Protein AF-A0A961UQS3-F1 (afdb_monomer_lite)

Radius of gyration: 24.55 Å; chains: 1; bounding box: 54×48×76 Å

Secondary structure (DSSP, 8-state):
-HHHHHHHHHHHHHHHHHHTT------PPEE-SEEEEEEEETTT--EEEEEEETT--EEETTEEEEEEEEEE--TTS----EEEEEEEEE-TTS-EEEEEEEEEETT-GGGS-EE-SSEEEEEEEEES-TTTTSSS--

pLDDT: mean 85.27, std 16.79, range [40.0, 98.62]

Foldseek 3Di:
DVVVVVVVVVVVVVVVVVVVPDDDDDQDKDWFQKWKKWKAFPVVRDIDIDIDGAQGWDDDPQKTKHWPTWIFGPPVDDTWIKTFIWIWGQDPVRDTHTPDTGMFTQVCRPVGWDDDVGMTMGTNHGHNDPVVPPPPPD

Structure (mmCIF, N/CA/C/O backbone):
data_AF-A0A961UQS3-F1
#
_entry.id   AF-A0A961UQS3-F1
#
loop_
_atom_site.group_PDB
_atom_site.id
_atom_site.type_symbol
_atom_site.label_atom_id
_atom_site.label_alt_id
_atom_site.label_comp_id
_atom_site.label_asym_id
_atom_site.label_entity_id
_atom_site.label_seq_id
_atom_site.pdbx_PDB_ins_code
_atom_site.Cartn_x
_atom_site.Cartn_y
_atom_site.Cartn_z
_atom_site.occupancy
_atom_site.B_iso_or_equiv
_atom_site.auth_seq_id
_atom_site.auth_comp_id
_atom_site.auth_asym_id
_atom_site.auth_atom_id
_atom_site.pdbx_PDB_model_num
ATOM 1 N N . MET A 1 1 ? 34.939 28.416 -55.929 1.00 53.53 1 MET A N 1
ATOM 2 C CA . MET A 1 1 ? 33.526 27.969 -56.055 1.00 53.53 1 MET A CA 1
ATOM 3 C C . MET A 1 1 ? 33.287 26.467 -55.831 1.00 53.53 1 MET A C 1
ATOM 5 O O . MET A 1 1 ? 32.233 26.137 -55.306 1.00 53.53 1 MET A O 1
ATOM 9 N N . SER A 1 2 ? 34.214 25.552 -56.166 1.00 58.03 2 SER A N 1
ATOM 10 C CA . SER A 1 2 ? 34.005 24.089 -56.019 1.00 58.03 2 SER A CA 1
ATOM 11 C C . SER A 1 2 ? 34.037 23.574 -54.562 1.00 58.03 2 SER A C 1
ATOM 13 O O . SER A 1 2 ? 33.204 22.757 -54.177 1.00 58.03 2 SER A O 1
ATOM 15 N N . ALA A 1 3 ? 34.934 24.104 -53.719 1.00 59.56 3 ALA A N 1
ATOM 16 C CA . ALA A 1 3 ? 35.089 23.666 -52.323 1.00 59.56 3 ALA A CA 1
ATOM 17 C C . ALA A 1 3 ? 33.887 24.025 -51.426 1.00 59.56 3 ALA A C 1
ATOM 19 O O . ALA A 1 3 ? 33.450 23.207 -50.623 1.00 59.56 3 ALA A O 1
ATOM 20 N N . VAL A 1 4 ? 33.295 25.209 -51.623 1.00 61.22 4 VAL A N 1
ATOM 21 C CA . VAL A 1 4 ? 32.133 25.687 -50.850 1.00 61.22 4 VAL A CA 1
ATOM 22 C C . VAL A 1 4 ? 30.883 24.849 -51.144 1.00 61.22 4 VAL A C 1
ATOM 24 O O . VAL A 1 4 ? 30.170 24.470 -50.224 1.00 61.22 4 VAL A O 1
ATOM 27 N N . LYS A 1 5 ? 30.651 24.466 -52.409 1.00 55.78 5 LYS A N 1
ATOM 28 C CA . LYS A 1 5 ? 29.533 23.582 -52.790 1.00 55.78 5 LYS A CA 1
ATOM 29 C C . LYS A 1 5 ? 29.659 22.184 -52.177 1.00 55.78 5 LYS A C 1
ATOM 31 O O . LYS A 1 5 ? 28.661 21.640 -51.717 1.00 55.78 5 LYS A O 1
ATOM 36 N N . ARG A 1 6 ? 30.875 21.621 -52.144 1.00 56.47 6 ARG A N 1
ATOM 37 C CA . ARG A 1 6 ? 31.151 20.311 -51.524 1.00 56.47 6 ARG A CA 1
ATOM 38 C C . ARG A 1 6 ? 30.947 20.342 -50.008 1.00 56.47 6 ARG A C 1
ATOM 40 O O . ARG A 1 6 ? 30.363 19.408 -49.478 1.00 56.47 6 ARG A O 1
ATOM 47 N N . LEU A 1 7 ? 31.351 21.430 -49.350 1.00 56.75 7 LEU A N 1
ATOM 48 C CA . LEU A 1 7 ? 31.158 21.629 -47.911 1.00 56.75 7 LEU A CA 1
ATOM 49 C C . LEU A 1 7 ? 29.673 21.795 -47.536 1.00 56.75 7 LEU A C 1
ATOM 51 O O . LEU A 1 7 ? 29.227 21.267 -46.526 1.00 56.75 7 LEU A O 1
ATOM 55 N N . ILE A 1 8 ? 28.881 22.482 -48.367 1.00 60.94 8 ILE A N 1
ATOM 56 C CA . ILE A 1 8 ? 27.432 22.639 -48.145 1.00 60.94 8 ILE A CA 1
ATOM 57 C C . ILE A 1 8 ? 26.698 21.297 -48.308 1.00 60.94 8 ILE A C 1
ATOM 59 O O . ILE A 1 8 ? 25.818 20.973 -47.511 1.00 60.94 8 ILE A O 1
ATOM 63 N N . LEU A 1 9 ? 27.081 20.492 -49.306 1.00 58.84 9 LEU A N 1
ATOM 64 C CA . LEU A 1 9 ? 26.487 19.174 -49.558 1.00 58.84 9 LEU A CA 1
ATOM 65 C C . LEU A 1 9 ? 26.749 18.173 -48.420 1.00 58.84 9 LEU A C 1
ATOM 67 O O . LEU A 1 9 ? 25.853 17.407 -48.073 1.00 58.84 9 LEU A O 1
ATOM 71 N N . THR A 1 10 ? 27.936 18.190 -47.808 1.00 59.66 10 THR A N 1
ATOM 72 C CA . THR A 1 10 ? 28.257 17.286 -46.690 1.00 59.66 10 THR A CA 1
ATOM 73 C C . THR A 1 10 ? 27.559 17.687 -45.392 1.00 59.66 10 THR A C 1
ATOM 75 O O . THR A 1 10 ? 27.074 16.817 -44.673 1.00 59.66 10 THR A O 1
ATOM 78 N N . VAL A 1 11 ? 27.438 18.987 -45.104 1.00 62.41 11 VAL A N 1
ATOM 79 C CA . VAL A 1 11 ? 26.726 19.475 -43.908 1.00 62.41 11 VAL A CA 1
ATOM 80 C C . VAL A 1 11 ? 25.230 19.151 -43.982 1.00 62.41 11 VAL A C 1
ATOM 82 O O . VAL A 1 11 ? 24.653 18.705 -42.990 1.00 62.41 11 VAL A O 1
ATOM 85 N N . ALA A 1 12 ? 24.612 19.289 -45.159 1.00 61.25 12 ALA A N 1
ATOM 86 C CA . ALA A 1 12 ? 23.204 18.942 -45.359 1.00 61.25 12 ALA A CA 1
ATOM 87 C C . ALA A 1 12 ? 22.927 17.439 -45.156 1.00 61.25 12 ALA A C 1
ATOM 89 O O . ALA A 1 12 ? 21.903 17.082 -44.572 1.00 61.25 12 ALA A O 1
ATOM 90 N N . ALA A 1 13 ? 23.848 16.567 -45.584 1.00 60.09 13 ALA A N 1
ATOM 91 C CA . ALA A 1 13 ? 23.736 15.117 -45.409 1.00 60.09 13 ALA A CA 1
ATOM 92 C C . ALA A 1 13 ? 23.888 14.682 -43.938 1.00 60.09 13 ALA A C 1
ATOM 94 O O . ALA A 1 13 ? 23.175 13.798 -43.472 1.00 60.09 13 ALA A O 1
ATOM 95 N N . ILE A 1 14 ? 24.775 15.327 -43.174 1.00 60.22 14 ILE A N 1
ATOM 96 C CA . ILE A 1 14 ? 24.960 15.020 -41.745 1.00 60.22 14 ILE A CA 1
ATOM 97 C C . ILE A 1 14 ? 23.749 15.494 -40.926 1.00 60.22 14 ILE A C 1
ATOM 99 O O . ILE A 1 14 ? 23.283 14.772 -40.046 1.00 60.22 14 ILE A O 1
ATOM 103 N N . ALA A 1 15 ? 23.196 16.667 -41.250 1.00 59.22 15 ALA A N 1
ATOM 104 C CA . ALA A 1 15 ? 22.017 17.213 -40.573 1.00 59.22 15 ALA A CA 1
ATOM 105 C C . ALA A 1 15 ? 20.730 16.405 -40.831 1.00 59.22 15 ALA A C 1
ATOM 107 O O . ALA A 1 15 ? 19.828 16.399 -39.997 1.00 59.22 15 ALA A O 1
ATOM 108 N N . THR A 1 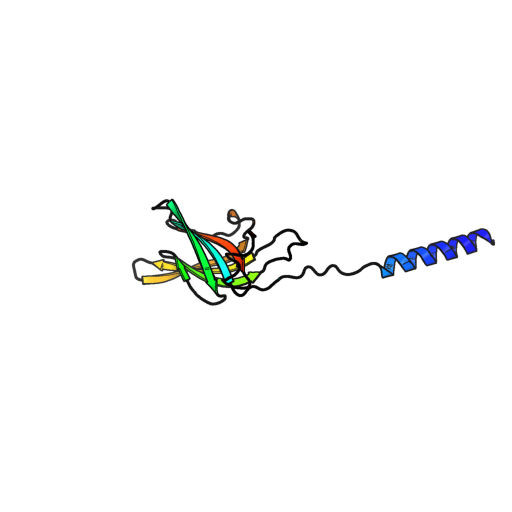16 ? 20.633 15.708 -41.968 1.00 59.16 16 THR A N 1
ATOM 109 C CA . THR A 1 16 ? 19.488 14.828 -42.258 1.00 59.16 16 THR A CA 1
ATOM 110 C C . THR A 1 16 ? 19.584 13.490 -41.525 1.00 59.16 16 THR A C 1
ATOM 112 O O . THR A 1 16 ? 18.561 12.978 -41.081 1.00 59.16 16 THR A O 1
ATOM 115 N N . VAL A 1 17 ? 20.787 12.944 -41.320 1.00 59.66 17 VAL A N 1
ATOM 116 C CA . VAL A 1 17 ? 20.978 11.666 -40.605 1.00 59.66 17 VAL A CA 1
ATOM 117 C C . VAL A 1 17 ? 20.676 11.784 -39.106 1.00 59.66 17 VAL A C 1
ATOM 119 O O . VAL A 1 17 ? 20.089 10.870 -38.531 1.00 59.66 17 VAL A O 1
ATOM 122 N N . THR A 1 18 ? 21.007 12.906 -38.464 1.00 61.12 18 THR A N 1
ATOM 123 C CA . THR A 1 18 ? 20.720 13.108 -37.032 1.00 61.12 18 THR A CA 1
ATOM 124 C C . THR A 1 18 ? 19.228 13.244 -36.727 1.00 61.12 18 THR A C 1
ATOM 126 O O . THR A 1 18 ? 18.797 12.858 -35.642 1.00 61.12 18 THR A O 1
ATOM 129 N N . LEU A 1 19 ? 18.418 13.722 -37.678 1.00 60.69 19 LEU A N 1
ATOM 130 C CA . LEU A 1 19 ? 16.976 13.888 -37.483 1.00 60.69 19 LEU A CA 1
ATOM 131 C C . LEU A 1 19 ? 16.204 12.554 -37.519 1.00 60.69 19 LEU A C 1
ATOM 133 O O . LEU A 1 19 ? 15.157 12.441 -36.889 1.00 60.69 19 LEU A O 1
ATOM 137 N N . LEU A 1 20 ? 16.726 11.527 -38.204 1.00 61.31 20 LEU A N 1
ATOM 138 C CA . LEU A 1 20 ? 16.091 10.201 -38.284 1.00 61.31 20 LEU A CA 1
ATOM 139 C C . LEU A 1 20 ? 16.372 9.295 -37.070 1.00 61.31 20 LEU A C 1
ATOM 141 O O . LEU A 1 20 ? 15.726 8.259 -36.927 1.00 61.31 20 LEU A O 1
ATOM 145 N N . ALA A 1 21 ? 17.312 9.659 -36.193 1.00 65.69 21 ALA A N 1
ATOM 146 C CA . ALA A 1 21 ? 17.709 8.835 -35.045 1.00 65.69 21 ALA A CA 1
ATOM 147 C C . ALA A 1 21 ? 16.939 9.146 -33.744 1.00 65.69 21 ALA A C 1
ATOM 149 O O . ALA A 1 21 ? 17.156 8.486 -32.728 1.00 65.69 21 ALA A O 1
ATOM 150 N N . ALA A 1 22 ? 16.041 10.134 -33.746 1.00 64.69 22 ALA A N 1
ATOM 151 C CA . ALA A 1 22 ? 15.241 10.478 -32.575 1.00 64.69 22 ALA A CA 1
ATOM 152 C C . ALA A 1 22 ? 14.080 9.481 -32.394 1.00 64.69 22 ALA A C 1
ATOM 154 O O . ALA A 1 22 ? 12.954 9.740 -32.814 1.00 64.69 22 ALA A O 1
ATOM 155 N N . GLN A 1 23 ? 14.344 8.324 -31.778 1.00 74.00 23 GLN A N 1
ATOM 156 C CA . GLN A 1 23 ? 13.267 7.434 -31.341 1.00 74.00 23 GLN A CA 1
ATOM 157 C C . GLN A 1 23 ? 12.642 7.946 -30.034 1.00 74.00 23 GLN A C 1
ATOM 159 O O . GLN A 1 23 ? 13.375 8.288 -29.101 1.00 74.00 23 GLN A O 1
ATOM 164 N N . PRO A 1 24 ? 11.301 7.995 -29.925 1.00 67.75 24 PRO A N 1
ATOM 165 C CA . PRO A 1 24 ? 10.645 8.302 -28.663 1.00 67.75 24 PRO A CA 1
ATOM 166 C C . PRO A 1 24 ? 10.905 7.165 -27.666 1.00 67.75 24 PRO A C 1
ATOM 168 O O . PRO A 1 24 ? 10.565 6.010 -27.918 1.00 67.75 24 PRO A O 1
ATOM 171 N N . ALA A 1 25 ? 11.496 7.485 -26.515 1.00 69.81 25 ALA A N 1
ATOM 172 C CA . ALA A 1 25 ? 11.609 6.544 -25.409 1.00 69.81 25 ALA A CA 1
ATOM 173 C C . ALA A 1 25 ? 10.224 6.348 -24.771 1.00 69.81 25 ALA A C 1
ATOM 175 O O . ALA A 1 25 ? 9.667 7.273 -24.178 1.00 69.81 25 ALA A O 1
ATOM 176 N N . SER A 1 26 ? 9.651 5.150 -24.903 1.00 64.31 26 SER A N 1
ATOM 177 C CA . SER A 1 26 ? 8.389 4.807 -24.246 1.00 64.31 26 SER A CA 1
ATOM 178 C C . SER A 1 26 ? 8.657 4.361 -22.810 1.00 64.31 26 SER A C 1
ATOM 180 O O . SER A 1 26 ? 9.219 3.293 -22.575 1.00 64.31 26 SER A O 1
ATOM 182 N N . ALA A 1 27 ? 8.256 5.178 -21.835 1.00 67.88 27 ALA A N 1
ATOM 183 C CA . ALA A 1 27 ? 8.294 4.819 -20.421 1.00 67.88 27 ALA A CA 1
ATOM 184 C C . ALA A 1 27 ? 7.110 3.893 -20.097 1.00 67.88 27 ALA A C 1
ATOM 186 O O . ALA A 1 27 ? 6.105 4.327 -19.520 1.00 67.88 27 ALA A O 1
ATOM 187 N N . GLN A 1 28 ? 7.215 2.621 -20.482 1.00 73.88 28 GLN A N 1
ATOM 188 C CA . GLN A 1 28 ? 6.155 1.632 -20.294 1.00 73.88 28 GLN A CA 1
ATOM 189 C C . GLN A 1 28 ? 5.904 1.385 -18.798 1.00 73.88 28 GLN A C 1
ATOM 191 O O . GLN A 1 28 ? 6.825 1.096 -18.032 1.00 73.88 28 GLN A O 1
ATOM 196 N N . ARG A 1 29 ? 4.646 1.522 -18.365 1.00 85.75 29 ARG A N 1
ATOM 197 C CA . ARG A 1 29 ? 4.193 1.086 -17.034 1.00 85.75 29 ARG A CA 1
ATOM 198 C C . ARG A 1 29 ? 3.604 -0.312 -17.148 1.00 85.75 29 ARG A C 1
ATOM 200 O O . ARG A 1 29 ? 2.885 -0.589 -18.104 1.00 85.75 29 ARG A O 1
ATOM 207 N N . ILE A 1 30 ? 3.900 -1.162 -16.173 1.00 92.44 30 IL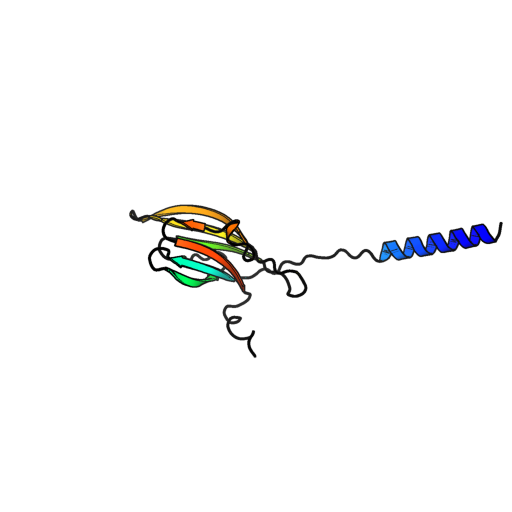E A N 1
ATOM 208 C CA . ILE A 1 30 ? 3.336 -2.507 -16.075 1.00 92.44 30 ILE A CA 1
ATOM 209 C C . ILE A 1 30 ? 2.175 -2.450 -15.087 1.00 92.44 30 ILE A C 1
ATOM 211 O O . ILE A 1 30 ? 2.351 -2.001 -13.953 1.00 92.44 30 ILE A O 1
ATOM 215 N N . ASN A 1 31 ? 0.994 -2.883 -15.525 1.00 94.69 31 ASN A N 1
ATOM 216 C CA . ASN A 1 31 ? -0.185 -3.001 -14.671 1.00 94.69 31 ASN A CA 1
ATOM 217 C C . ASN A 1 31 ? -0.135 -4.340 -13.940 1.00 94.69 31 ASN A C 1
ATOM 219 O O . ASN A 1 31 ? 0.094 -5.374 -14.568 1.00 94.69 31 ASN A O 1
ATOM 223 N N . ASN A 1 32 ? -0.363 -4.312 -12.632 1.00 95.56 32 ASN A N 1
ATOM 224 C CA . ASN A 1 32 ? -0.295 -5.490 -11.781 1.00 95.56 32 ASN A CA 1
ATOM 225 C C . ASN A 1 32 ? -1.652 -5.725 -11.103 1.00 95.56 32 ASN A C 1
ATOM 227 O O . ASN A 1 32 ? -2.227 -4.764 -10.586 1.00 95.56 32 ASN A O 1
ATOM 231 N N . PRO A 1 33 ? -2.152 -6.972 -11.077 1.00 96.69 33 PRO A N 1
ATOM 232 C CA . PRO A 1 33 ? -3.399 -7.334 -10.411 1.00 96.69 33 PRO A CA 1
ATOM 233 C C . PRO A 1 33 ? -3.286 -7.388 -8.882 1.00 96.69 33 PRO A C 1
ATOM 235 O O . PRO A 1 33 ? -4.315 -7.447 -8.216 1.00 96.69 33 PRO A O 1
ATOM 238 N N . ILE A 1 34 ? -2.073 -7.381 -8.319 1.00 97.25 34 ILE A N 1
ATOM 239 C CA . ILE A 1 34 ? -1.845 -7.488 -6.874 1.00 97.25 34 ILE A CA 1
ATOM 240 C C . ILE A 1 34 ? -0.957 -6.336 -6.400 1.00 97.25 34 ILE A C 1
ATOM 242 O O . ILE A 1 34 ? 0.088 -6.051 -6.996 1.00 97.25 34 ILE A O 1
ATOM 246 N N . ALA A 1 35 ? -1.357 -5.707 -5.298 1.00 97.62 35 ALA A N 1
ATOM 247 C CA . ALA A 1 35 ? -0.568 -4.752 -4.535 1.00 97.62 35 ALA A CA 1
ATOM 248 C C . ALA A 1 35 ? -0.140 -5.383 -3.201 1.00 97.62 35 ALA A C 1
ATOM 250 O O . ALA A 1 35 ? -0.978 -5.845 -2.431 1.00 97.62 35 ALA A O 1
ATOM 251 N N . GLU A 1 36 ? 1.162 -5.394 -2.922 1.00 97.44 36 GLU A N 1
ATOM 252 C CA . GLU A 1 36 ? 1.707 -5.815 -1.630 1.00 97.44 36 GLU A CA 1
ATOM 253 C C . GLU A 1 36 ? 1.848 -4.592 -0.723 1.00 97.44 36 GLU A C 1
ATOM 255 O O . GLU A 1 36 ? 2.538 -3.621 -1.062 1.00 97.44 36 GLU A O 1
ATOM 260 N N . PHE A 1 37 ? 1.254 -4.672 0.460 1.00 97.75 37 PHE A N 1
ATOM 261 C CA . PHE A 1 37 ? 1.363 -3.665 1.503 1.00 97.75 37 PHE A CA 1
ATOM 262 C C . PHE A 1 37 ? 2.160 -4.194 2.684 1.00 97.75 37 PHE A C 1
ATOM 264 O O . PHE A 1 37 ? 2.170 -5.392 2.970 1.00 97.75 37 PHE A O 1
ATOM 271 N N . THR A 1 38 ? 2.801 -3.275 3.398 1.00 97.75 38 THR A N 1
ATOM 272 C CA . THR A 1 38 ? 3.313 -3.538 4.738 1.00 97.75 38 THR A CA 1
ATOM 273 C C . THR A 1 38 ? 2.457 -2.770 5.736 1.00 97.75 38 THR A C 1
ATOM 275 O O . THR A 1 38 ? 2.189 -1.583 5.542 1.00 97.75 38 THR A O 1
ATOM 278 N N . GLY A 1 39 ? 2.026 -3.464 6.786 1.00 97.50 39 GLY A N 1
ATOM 279 C CA . GLY A 1 39 ? 1.315 -2.901 7.924 1.00 97.50 39 GLY A CA 1
ATOM 280 C C . GLY A 1 39 ? 2.160 -2.988 9.192 1.00 97.50 39 GLY A C 1
ATOM 281 O O . GLY A 1 39 ? 2.720 -4.047 9.482 1.00 97.50 39 GLY A O 1
ATOM 282 N N . LEU A 1 40 ? 2.233 -1.899 9.954 1.00 97.50 40 LEU A N 1
ATOM 283 C CA . LEU A 1 40 ? 2.827 -1.850 11.292 1.00 97.50 40 LEU A CA 1
ATOM 284 C C . LEU A 1 40 ? 1.726 -1.618 12.323 1.00 97.50 40 LEU A C 1
ATOM 286 O O . LEU A 1 40 ? 0.983 -0.646 12.238 1.00 97.50 40 LEU A O 1
ATOM 290 N N . ASP A 1 41 ? 1.660 -2.483 13.326 1.00 97.56 41 ASP A N 1
ATOM 291 C CA . ASP A 1 41 ? 0.928 -2.224 14.562 1.00 97.56 41 ASP A CA 1
ATOM 292 C C . ASP A 1 41 ? 1.869 -1.531 15.557 1.00 97.56 41 ASP A C 1
ATOM 294 O O . ASP A 1 41 ? 2.830 -2.136 16.034 1.00 97.56 41 ASP A O 1
ATOM 298 N N . LYS A 1 42 ? 1.605 -0.257 15.871 1.00 97.12 42 LYS A N 1
ATOM 299 C CA . LYS A 1 42 ? 2.435 0.559 16.774 1.00 97.12 42 LYS A CA 1
ATOM 300 C C . LYS A 1 42 ? 2.321 0.144 18.240 1.00 97.12 42 LYS A C 1
ATOM 302 O O . LYS A 1 42 ? 3.201 0.478 19.027 1.00 97.12 42 LYS A O 1
ATOM 307 N N . ILE A 1 43 ? 1.256 -0.566 18.614 1.00 96.62 43 ILE A N 1
ATOM 308 C CA . ILE A 1 43 ? 1.034 -1.044 19.983 1.00 96.62 43 ILE A CA 1
ATOM 309 C C . ILE A 1 43 ? 1.875 -2.288 20.233 1.00 96.62 43 ILE A C 1
ATOM 311 O O . ILE A 1 43 ? 2.548 -2.387 21.257 1.00 96.62 43 ILE A O 1
ATOM 315 N N . THR A 1 44 ? 1.849 -3.238 19.295 1.00 96.88 44 THR A N 1
ATOM 316 C CA . THR A 1 44 ? 2.593 -4.500 19.431 1.00 96.88 44 THR A CA 1
ATOM 317 C C . THR A 1 44 ? 3.990 -4.460 18.811 1.00 96.88 44 THR A C 1
ATOM 319 O O . THR A 1 44 ? 4.797 -5.350 19.073 1.00 96.88 44 THR A O 1
ATOM 322 N N . GLY A 1 45 ? 4.286 -3.461 17.978 1.00 96.81 45 GLY A N 1
ATOM 323 C CA . GLY A 1 45 ? 5.514 -3.377 17.185 1.00 96.81 45 GLY A CA 1
ATOM 324 C C . GLY A 1 45 ? 5.587 -4.403 16.048 1.00 96.81 45 GLY A C 1
ATOM 325 O O . GLY A 1 45 ? 6.645 -4.576 15.443 1.00 96.81 45 GLY A O 1
ATOM 326 N N . ARG A 1 46 ? 4.497 -5.129 15.762 1.00 96.25 46 ARG A N 1
ATOM 327 C CA . ARG A 1 46 ? 4.482 -6.181 14.741 1.00 96.25 46 ARG A CA 1
ATOM 328 C C . ARG A 1 46 ? 4.351 -5.572 13.348 1.00 96.25 46 ARG A C 1
ATOM 330 O O . ARG A 1 46 ? 3.420 -4.818 13.081 1.00 96.25 46 ARG A O 1
ATOM 337 N N . ILE A 1 47 ? 5.240 -5.991 12.451 1.00 96.94 47 ILE A N 1
ATOM 338 C CA . ILE A 1 47 ? 5.189 -5.674 11.023 1.00 96.94 47 ILE A CA 1
ATOM 339 C C . ILE A 1 47 ? 4.732 -6.915 10.263 1.00 96.94 47 ILE A C 1
ATOM 341 O O . ILE A 1 47 ? 5.286 -7.998 10.459 1.00 96.94 47 ILE A O 1
ATOM 345 N N . ILE A 1 48 ? 3.744 -6.762 9.386 1.00 95.88 48 ILE A N 1
ATOM 346 C CA . ILE A 1 48 ? 3.291 -7.827 8.490 1.00 95.88 48 ILE A CA 1
ATOM 347 C C . ILE A 1 48 ? 3.216 -7.327 7.054 1.00 95.88 48 ILE A C 1
ATOM 349 O O . ILE A 1 48 ? 2.940 -6.156 6.806 1.00 95.88 48 ILE A O 1
ATOM 353 N N . LYS A 1 49 ? 3.426 -8.242 6.112 1.00 96.62 49 LYS A N 1
ATOM 354 C CA . LYS A 1 49 ? 3.157 -8.014 4.696 1.00 96.62 49 LYS A CA 1
ATOM 355 C C . LYS A 1 49 ? 1.889 -8.744 4.304 1.00 96.62 49 LYS A C 1
ATOM 357 O O . LYS A 1 49 ? 1.668 -9.864 4.765 1.00 96.62 49 LYS A O 1
ATOM 362 N N . PHE A 1 50 ? 1.075 -8.115 3.474 1.00 96.75 50 PHE A N 1
ATOM 363 C CA . PHE A 1 50 ? -0.146 -8.713 2.962 1.00 96.75 50 PHE A CA 1
ATOM 364 C C . PHE A 1 50 ? -0.394 -8.261 1.528 1.00 96.75 50 PHE A C 1
ATOM 366 O O . PHE A 1 50 ? -0.127 -7.115 1.159 1.00 96.75 50 PHE A O 1
ATOM 373 N N .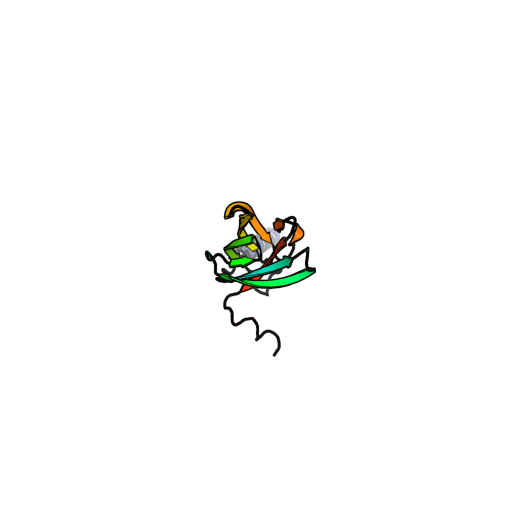 ASP A 1 51 ? -0.898 -9.194 0.732 1.00 97.12 51 ASP A N 1
ATOM 374 C CA . ASP A 1 51 ? -1.239 -8.978 -0.665 1.00 97.12 51 ASP A CA 1
ATOM 375 C C . ASP A 1 51 ? -2.723 -8.641 -0.783 1.00 97.12 51 ASP A C 1
ATOM 377 O O . ASP A 1 51 ? -3.565 -9.239 -0.111 1.00 97.12 51 ASP A O 1
ATOM 381 N N . VAL A 1 52 ? -3.035 -7.675 -1.642 1.00 97.69 52 VAL A N 1
ATOM 382 C CA . VAL A 1 52 ? -4.402 -7.231 -1.912 1.00 97.69 52 VAL A CA 1
ATOM 383 C C . VAL A 1 52 ? -4.611 -7.193 -3.417 1.00 97.69 52 VAL A C 1
ATOM 385 O O . VAL A 1 52 ? -3.820 -6.589 -4.149 1.00 97.69 52 VAL A O 1
ATOM 388 N N . LEU A 1 53 ? -5.667 -7.853 -3.885 1.00 97.69 53 LEU A N 1
ATOM 389 C CA . LEU A 1 53 ? -6.081 -7.791 -5.281 1.00 97.69 53 LEU A CA 1
ATOM 390 C C . LEU A 1 53 ? -6.632 -6.398 -5.602 1.00 97.69 53 LEU A C 1
ATOM 392 O O . LEU A 1 53 ? -7.216 -5.730 -4.748 1.00 97.69 53 LEU A O 1
ATOM 396 N N . ILE A 1 54 ? -6.433 -5.942 -6.838 1.00 97.69 54 ILE A N 1
ATOM 397 C CA . ILE A 1 54 ? -7.015 -4.673 -7.286 1.00 97.69 54 ILE A CA 1
ATOM 398 C C . ILE A 1 54 ? -8.539 -4.719 -7.153 1.00 97.69 54 ILE A C 1
ATOM 400 O O . ILE A 1 54 ? -9.169 -5.697 -7.541 1.00 97.69 54 ILE A O 1
ATOM 404 N N . ASP A 1 55 ? -9.100 -3.636 -6.619 1.00 98.12 55 ASP A N 1
ATOM 405 C CA . ASP A 1 55 ? -10.519 -3.442 -6.313 1.00 98.12 55 ASP A CA 1
ATOM 406 C C . ASP A 1 55 ? -11.091 -4.341 -5.206 1.00 98.12 55 ASP A C 1
ATOM 408 O O . ASP A 1 55 ? -12.276 -4.228 -4.888 1.00 98.12 55 ASP A O 1
ATOM 412 N N . GLU A 1 56 ? -10.262 -5.161 -4.559 1.00 97.94 56 GLU A N 1
ATOM 413 C CA . GLU A 1 56 ? -10.634 -5.873 -3.339 1.00 97.94 56 GLU A CA 1
ATOM 414 C C . GLU A 1 56 ? -10.220 -5.103 -2.083 1.00 97.94 56 GLU A C 1
ATOM 416 O O . GLU A 1 56 ? -9.305 -4.277 -2.092 1.00 97.94 56 GLU A O 1
ATOM 421 N N . THR A 1 57 ? -10.896 -5.399 -0.974 1.00 98.00 57 THR A N 1
ATOM 422 C CA . THR A 1 57 ? -10.630 -4.786 0.327 1.00 98.00 57 THR A CA 1
ATOM 423 C C . THR A 1 57 ? -10.088 -5.831 1.287 1.00 98.00 57 THR A C 1
ATOM 425 O O . THR A 1 57 ? -10.744 -6.838 1.554 1.00 98.00 57 THR A O 1
ATOM 428 N N . VAL A 1 58 ? -8.920 -5.565 1.868 1.00 97.88 58 VAL A N 1
ATOM 429 C CA . VAL A 1 58 ? -8.344 -6.388 2.939 1.00 97.88 58 VAL A CA 1
ATOM 430 C C . VAL A 1 58 ? -8.321 -5.598 4.238 1.00 97.88 58 VAL A C 1
ATOM 432 O O . VAL A 1 58 ? -8.062 -4.395 4.252 1.00 97.88 58 VAL A O 1
ATOM 435 N N . GLN A 1 59 ? -8.593 -6.285 5.346 1.00 97.12 59 GLN A N 1
ATOM 436 C CA . GLN A 1 59 ? -8.583 -5.689 6.674 1.00 97.12 59 GLN A CA 1
ATOM 437 C C . GLN A 1 59 ? -7.240 -5.911 7.379 1.00 97.12 59 GLN A C 1
ATOM 439 O O . GLN A 1 59 ? -6.801 -7.045 7.571 1.00 97.12 59 GLN A O 1
ATOM 444 N N . PHE A 1 60 ? -6.627 -4.817 7.827 1.00 96.81 60 PHE A N 1
ATOM 445 C CA . PHE A 1 60 ? -5.456 -4.792 8.695 1.00 96.81 60 PHE A CA 1
ATOM 446 C C . PHE A 1 60 ? -5.790 -4.032 9.984 1.00 96.81 60 PHE A C 1
ATOM 448 O O . PHE A 1 60 ? -5.827 -2.801 10.016 1.00 96.81 60 PHE A O 1
ATOM 455 N N . GLY A 1 61 ? -6.071 -4.772 11.059 1.00 94.69 61 GLY A N 1
ATOM 456 C CA . GLY A 1 61 ? -6.530 -4.182 12.317 1.00 94.69 61 GLY A CA 1
ATOM 457 C C . GLY A 1 61 ? -7.846 -3.419 12.128 1.00 94.69 61 GLY A C 1
ATOM 458 O O . GLY A 1 61 ? -8.843 -3.986 11.677 1.00 94.69 61 GLY A O 1
ATOM 459 N N . ALA A 1 62 ? -7.840 -2.127 12.454 1.00 95.62 62 ALA A N 1
ATOM 460 C CA . ALA A 1 62 ? -8.984 -1.237 12.244 1.00 95.62 62 ALA A CA 1
ATOM 461 C C . ALA A 1 62 ? -9.036 -0.622 10.834 1.00 95.62 62 ALA A C 1
ATOM 463 O O . ALA A 1 62 ? -9.968 0.116 10.535 1.00 95.62 62 ALA A O 1
ATOM 464 N N . LEU A 1 63 ? -8.050 -0.887 9.971 1.00 97.62 63 LEU A N 1
ATOM 465 C CA . LEU A 1 63 ? -7.971 -0.294 8.638 1.00 97.62 63 LEU A CA 1
ATOM 466 C C . LEU A 1 63 ? -8.458 -1.270 7.566 1.00 97.62 63 LEU A C 1
ATOM 468 O O . LEU A 1 63 ? -8.092 -2.444 7.565 1.00 97.62 63 LEU A O 1
ATOM 472 N N . GLN A 1 64 ? -9.252 -0.771 6.628 1.00 98.25 64 GLN A N 1
ATOM 473 C CA . GLN A 1 64 ? -9.657 -1.448 5.402 1.00 98.25 64 GLN A CA 1
ATOM 474 C C . GLN A 1 64 ? -8.912 -0.817 4.231 1.00 98.25 64 GLN A C 1
ATOM 476 O O . GLN A 1 64 ? -9.051 0.376 3.973 1.00 98.25 64 GLN A O 1
ATOM 481 N N . VAL A 1 65 ? -8.092 -1.608 3.544 1.00 98.44 65 VAL A N 1
ATOM 482 C CA . VAL A 1 65 ? -7.191 -1.146 2.483 1.00 98.44 65 VAL A CA 1
ATOM 483 C C . VAL A 1 65 ? -7.706 -1.651 1.144 1.00 98.44 65 VAL A C 1
ATOM 485 O O . VAL A 1 65 ? -7.856 -2.858 0.964 1.00 98.44 65 VAL A O 1
ATOM 488 N N . THR A 1 66 ? -7.943 -0.726 0.212 1.00 98.62 66 THR A N 1
ATOM 489 C CA . THR A 1 66 ? -8.486 -1.015 -1.122 1.00 98.62 66 THR A CA 1
ATOM 490 C C . THR A 1 66 ? -7.617 -0.359 -2.204 1.00 98.62 66 THR A C 1
ATOM 492 O O . THR A 1 66 ? -7.750 0.843 -2.469 1.00 98.62 66 THR A O 1
ATOM 495 N N . PRO A 1 67 ? -6.691 -1.094 -2.844 1.00 98.31 67 PRO A N 1
ATOM 496 C CA . PRO A 1 67 ? -5.948 -0.594 -3.995 1.00 98.31 67 PRO A CA 1
ATOM 497 C C . PRO A 1 67 ? -6.840 -0.557 -5.240 1.00 98.31 67 PRO A C 1
ATOM 499 O O . PRO A 1 67 ? -7.490 -1.537 -5.581 1.00 98.31 67 PRO A O 1
ATOM 502 N N . ARG A 1 68 ? -6.828 0.558 -5.972 1.00 98.19 68 ARG A N 1
ATOM 503 C CA . ARG A 1 68 ? -7.574 0.709 -7.239 1.00 98.19 68 ARG A CA 1
ATOM 504 C C . ARG A 1 68 ? -6.708 0.465 -8.465 1.00 98.19 68 ARG A C 1
ATOM 506 O O . ARG A 1 68 ? -7.204 0.084 -9.513 1.00 98.19 68 ARG A O 1
ATOM 513 N N . VAL A 1 69 ? -5.402 0.706 -8.353 1.00 97.50 69 VAL A N 1
ATOM 514 C CA . VAL A 1 69 ? -4.411 0.390 -9.395 1.00 97.50 69 VAL A CA 1
ATOM 515 C C . VAL A 1 69 ? -3.063 0.098 -8.750 1.00 97.50 69 VAL A C 1
ATOM 517 O O . VAL A 1 69 ? -2.751 0.677 -7.711 1.00 97.50 69 VAL A O 1
ATOM 520 N N . CYS A 1 70 ? -2.223 -0.718 -9.384 1.00 97.44 70 CYS A N 1
ATOM 521 C CA . CYS A 1 70 ? -0.831 -0.915 -8.974 1.00 97.44 70 CYS A CA 1
ATOM 522 C C . CYS A 1 70 ? 0.073 -0.982 -10.209 1.00 97.44 70 CYS A C 1
ATOM 524 O O . CYS A 1 70 ? -0.099 -1.835 -11.084 1.00 97.44 70 CYS A O 1
ATOM 526 N N . TYR A 1 71 ? 1.036 -0.066 -10.289 1.00 96.19 71 TYR A N 1
ATOM 527 C CA . TYR A 1 71 ? 1.974 0.045 -11.401 1.00 96.19 71 TYR A CA 1
ATOM 528 C C . TYR A 1 71 ? 3.400 -0.238 -10.953 1.00 96.19 71 TYR A C 1
ATOM 530 O O . TYR A 1 71 ? 3.849 0.302 -9.943 1.00 96.19 71 TYR A O 1
ATOM 538 N N . SER A 1 72 ? 4.122 -1.009 -11.760 1.00 93.94 72 SER A N 1
ATOM 539 C CA . SER A 1 72 ? 5.565 -1.227 -11.639 1.00 93.94 72 SER A CA 1
ATOM 540 C C . SER A 1 72 ? 6.287 -0.821 -12.930 1.00 93.94 72 SER A C 1
ATOM 542 O O . SER A 1 72 ? 5.667 -0.448 -13.937 1.00 93.94 72 SER A O 1
ATOM 544 N N . ARG A 1 73 ? 7.620 -0.846 -12.882 1.00 90.88 73 ARG A N 1
ATOM 545 C CA . ARG A 1 73 ? 8.504 -0.584 -14.023 1.00 90.88 73 ARG A CA 1
ATOM 546 C C . ARG A 1 73 ? 9.286 -1.845 -14.391 1.00 90.88 73 ARG A C 1
ATOM 548 O O . ARG A 1 73 ? 9.537 -2.659 -13.503 1.00 90.88 73 ARG A O 1
ATOM 555 N N . PRO A 1 74 ? 9.691 -1.996 -15.663 1.00 87.31 74 PRO A N 1
ATOM 556 C CA . PRO A 1 74 ? 10.650 -3.021 -16.056 1.00 87.31 74 PRO A CA 1
ATOM 557 C C . PRO A 1 74 ? 11.970 -2.878 -15.290 1.00 87.31 74 PRO A C 1
ATOM 559 O O . PRO A 1 74 ? 12.367 -1.773 -14.925 1.00 87.31 74 PRO A O 1
ATOM 562 N N . THR A 1 75 ? 12.695 -3.983 -15.128 1.00 83.69 75 THR A N 1
ATOM 563 C CA . THR A 1 75 ? 13.995 -4.028 -14.430 1.00 83.69 75 THR A CA 1
ATOM 564 C C . THR A 1 75 ? 15.110 -3.245 -15.132 1.00 83.69 75 THR A C 1
ATOM 566 O O . THR A 1 75 ? 16.145 -2.976 -14.531 1.00 83.69 75 THR A O 1
ATOM 569 N N . THR A 1 76 ? 14.911 -2.862 -16.395 1.00 85.00 76 THR A N 1
ATOM 570 C CA . THR A 1 76 ? 15.841 -2.034 -17.178 1.00 85.00 76 THR A CA 1
ATOM 571 C C . THR A 1 76 ? 15.783 -0.545 -16.822 1.00 85.00 76 THR A C 1
ATOM 573 O O . THR A 1 76 ? 16.628 0.219 -17.280 1.00 85.00 76 THR A O 1
ATOM 576 N N . GLU A 1 77 ? 14.776 -0.111 -16.060 1.00 84.56 77 GLU A N 1
ATOM 577 C CA . GLU A 1 77 ? 14.586 1.273 -15.613 1.00 84.56 77 GLU A CA 1
ATOM 578 C C . GLU A 1 77 ? 14.709 1.355 -14.082 1.00 84.56 77 GLU A C 1
ATOM 580 O O . GLU A 1 77 ? 14.618 0.352 -13.373 1.00 84.56 77 GLU A O 1
ATOM 585 N N . ALA A 1 78 ? 14.895 2.564 -13.549 1.00 85.88 78 ALA A N 1
ATOM 586 C CA . ALA A 1 78 ? 14.830 2.790 -12.113 1.00 85.88 78 ALA A CA 1
ATOM 587 C C . ALA A 1 78 ? 13.479 2.305 -11.538 1.00 85.88 78 ALA A C 1
ATOM 589 O O . ALA A 1 78 ? 12.417 2.626 -12.090 1.00 85.88 78 ALA A O 1
ATOM 590 N N . PRO A 1 79 ? 13.488 1.566 -10.413 1.00 84.62 79 PRO A N 1
ATOM 591 C CA . PRO A 1 79 ? 12.273 1.021 -9.831 1.00 84.62 79 PRO A CA 1
ATOM 592 C C . PRO A 1 79 ? 11.353 2.154 -9.379 1.00 84.62 79 PRO A C 1
ATOM 594 O O . PRO A 1 79 ? 11.703 2.985 -8.539 1.00 84.62 79 PRO A O 1
ATOM 597 N N . LYS A 1 80 ? 10.144 2.179 -9.939 1.00 90.50 80 LYS A N 1
ATOM 598 C CA . LYS A 1 80 ? 9.103 3.136 -9.567 1.00 90.50 80 LYS A CA 1
ATOM 599 C C . LYS A 1 80 ? 7.769 2.424 -9.451 1.00 90.50 80 LYS A C 1
ATOM 601 O O . LYS A 1 80 ? 7.010 2.341 -10.415 1.00 90.50 80 LYS A O 1
ATOM 606 N N . THR A 1 81 ? 7.505 1.937 -8.247 1.00 95.19 81 THR A N 1
ATOM 607 C CA . THR A 1 81 ? 6.265 1.240 -7.917 1.00 95.19 81 THR A CA 1
ATOM 608 C C . THR A 1 81 ? 5.298 2.192 -7.229 1.00 95.19 81 THR A C 1
ATOM 610 O O . THR A 1 81 ? 5.649 2.838 -6.237 1.00 95.19 81 THR A O 1
ATOM 613 N N . THR A 1 82 ? 4.092 2.305 -7.779 1.00 96.44 82 THR A N 1
ATOM 614 C CA . THR A 1 82 ? 3.068 3.250 -7.316 1.00 96.44 82 THR A CA 1
ATOM 615 C C . THR A 1 82 ? 1.688 2.626 -7.356 1.00 96.44 82 THR A C 1
ATOM 617 O O . THR A 1 82 ? 1.368 1.927 -8.315 1.00 96.44 82 THR A O 1
ATOM 620 N N . SER A 1 83 ? 0.844 2.951 -6.386 1.00 97.50 83 SER A N 1
ATOM 621 C CA . SER A 1 83 ? -0.535 2.467 -6.317 1.00 97.50 83 SER A CA 1
ATOM 622 C C . SER A 1 83 ? -1.462 3.597 -5.898 1.00 97.50 83 SER A C 1
ATOM 624 O O . SER A 1 83 ? -1.082 4.404 -5.055 1.00 97.50 83 SER A O 1
ATOM 626 N N . PHE A 1 84 ? -2.650 3.683 -6.494 1.00 97.94 84 PHE A N 1
ATOM 627 C CA . PHE A 1 84 ? -3.710 4.540 -5.965 1.00 97.94 84 PHE A CA 1
ATOM 628 C C . PHE A 1 84 ? -4.535 3.714 -4.988 1.00 97.94 84 PHE A C 1
ATOM 630 O O . PHE A 1 84 ? -5.038 2.652 -5.360 1.00 97.94 84 PHE A O 1
ATOM 637 N N . VAL A 1 85 ? -4.654 4.191 -3.756 1.00 98.31 85 VAL A N 1
ATOM 638 C CA . VAL A 1 85 ? -5.188 3.417 -2.638 1.00 98.31 85 VAL A CA 1
ATOM 639 C C . VAL A 1 85 ? -6.226 4.241 -1.901 1.00 98.31 85 VAL A C 1
ATOM 641 O O . VAL A 1 85 ? -6.055 5.444 -1.687 1.00 98.31 85 VAL A O 1
ATOM 644 N N . GLU A 1 86 ? -7.295 3.570 -1.506 1.00 98.38 86 GLU A N 1
ATOM 645 C CA . GLU A 1 86 ? -8.292 4.073 -0.575 1.00 98.38 86 GLU A CA 1
ATOM 646 C C . GLU A 1 86 ? -8.132 3.311 0.739 1.00 98.38 86 GLU A C 1
ATOM 648 O O . GLU A 1 86 ? -8.001 2.084 0.732 1.00 98.38 86 GLU A O 1
ATOM 653 N N . VAL A 1 87 ? -8.096 4.032 1.859 1.00 98.19 87 VAL A N 1
ATOM 654 C CA . VAL A 1 87 ? -8.051 3.421 3.189 1.00 98.19 87 VAL A CA 1
ATOM 655 C C . VAL A 1 87 ? -9.157 3.997 4.048 1.00 98.19 87 VAL A C 1
ATOM 657 O O . VAL A 1 87 ? -9.253 5.217 4.241 1.00 98.19 87 VAL A O 1
ATOM 660 N N . ASP A 1 88 ? -9.970 3.094 4.572 1.00 98.12 88 ASP A N 1
ATOM 661 C CA . ASP A 1 88 ? -11.056 3.388 5.487 1.00 98.12 88 ASP A CA 1
ATOM 662 C C . ASP A 1 88 ? -10.706 2.882 6.894 1.00 98.12 88 ASP A C 1
ATOM 664 O O . ASP A 1 88 ? -10.059 1.851 7.063 1.00 98.12 88 ASP A O 1
ATOM 668 N N . GLU A 1 89 ? -11.119 3.618 7.918 1.00 97.56 89 GLU A N 1
ATOM 669 C CA . GLU A 1 89 ? -11.030 3.226 9.322 1.00 97.56 89 GLU A CA 1
ATOM 670 C C . GLU A 1 89 ? -12.390 2.694 9.783 1.00 97.56 89 GLU A C 1
ATOM 672 O O . GLU A 1 89 ? -13.423 3.335 9.565 1.00 97.56 89 GLU A O 1
ATOM 677 N N . VAL A 1 90 ? -12.379 1.537 10.444 1.00 96.38 90 VAL A N 1
ATOM 678 C CA . VAL A 1 90 ? -13.519 0.977 11.171 1.00 96.38 90 VAL A CA 1
ATOM 679 C C . VAL A 1 90 ? -13.428 1.437 12.621 1.00 96.38 90 VAL A C 1
ATOM 681 O O . VAL A 1 90 ? -12.573 0.984 13.383 1.00 96.38 90 VAL A O 1
ATOM 684 N N . THR A 1 91 ? -14.310 2.353 13.005 1.00 93.12 91 THR A N 1
ATOM 685 C CA . THR A 1 91 ? -14.331 2.935 14.348 1.00 93.12 91 THR A CA 1
ATOM 686 C C . THR A 1 91 ? -14.908 1.965 15.386 1.00 93.12 91 THR A C 1
ATOM 688 O O . THR A 1 91 ? -15.538 0.957 15.060 1.00 93.12 91 THR A O 1
ATOM 691 N N . LEU A 1 92 ? -14.748 2.294 16.672 1.00 90.25 92 LEU A N 1
ATOM 692 C CA . LEU A 1 92 ? -15.284 1.503 17.792 1.00 90.25 92 LEU A CA 1
ATOM 693 C C . LEU A 1 92 ? -16.817 1.376 17.774 1.00 90.25 92 LEU A C 1
ATOM 695 O O . LEU A 1 92 ? -17.364 0.398 18.274 1.00 90.25 92 LEU A O 1
ATOM 699 N N . ASP A 1 93 ? -17.511 2.353 17.191 1.00 94.19 93 ASP A N 1
ATOM 700 C CA . ASP A 1 93 ? -18.956 2.347 16.959 1.00 94.19 93 ASP A CA 1
ATOM 701 C C . ASP A 1 93 ? -19.352 1.714 15.610 1.00 94.19 93 ASP A C 1
ATOM 703 O O . ASP A 1 93 ? -20.469 1.918 15.137 1.00 94.19 93 ASP A O 1
ATOM 707 N N . ALA A 1 94 ? -18.444 0.940 15.002 1.00 91.31 94 ALA A N 1
ATOM 708 C CA . ALA A 1 94 ? -18.631 0.210 13.749 1.00 91.31 94 ALA A CA 1
ATOM 709 C C . ALA A 1 94 ? -19.011 1.095 12.547 1.00 91.31 94 ALA A C 1
ATOM 711 O O . ALA A 1 94 ? -19.684 0.644 11.617 1.00 91.31 94 ALA A O 1
ATOM 712 N N . LYS A 1 95 ? -18.571 2.359 12.540 1.00 94.94 95 LYS A N 1
ATOM 713 C CA . LYS A 1 95 ? -18.702 3.239 11.376 1.00 94.94 95 LYS A CA 1
ATOM 714 C C . LYS A 1 95 ? -17.461 3.126 10.506 1.00 94.94 95 LYS A C 1
ATOM 716 O O . LYS A 1 95 ? -16.348 3.003 11.006 1.00 94.94 95 LYS A O 1
ATOM 721 N N . ILE A 1 96 ? -17.671 3.207 9.198 1.00 96.25 96 ILE A N 1
ATOM 722 C CA . ILE A 1 96 ? -16.597 3.218 8.208 1.00 96.25 96 ILE A CA 1
ATOM 723 C C . ILE A 1 96 ? -16.344 4.669 7.808 1.00 96.25 96 ILE A C 1
ATOM 725 O O . ILE A 1 96 ? -17.269 5.374 7.393 1.00 96.25 96 ILE A O 1
ATOM 729 N N . LYS A 1 97 ? -15.100 5.124 7.945 1.00 96.38 97 LYS A N 1
ATOM 730 C CA . LYS A 1 97 ? -14.685 6.483 7.590 1.00 96.38 97 LYS A CA 1
ATOM 731 C C . LYS A 1 97 ? -13.453 6.448 6.694 1.00 96.38 97 LYS A C 1
ATOM 733 O O . LYS A 1 97 ? -12.412 5.954 7.108 1.00 96.38 97 LYS A O 1
ATOM 738 N N . ARG A 1 98 ? -13.528 7.084 5.525 1.00 97.00 98 ARG A N 1
ATOM 739 C CA . ARG A 1 98 ? -12.363 7.317 4.660 1.00 97.00 98 ARG A CA 1
ATOM 740 C C . ARG A 1 98 ? -11.339 8.192 5.374 1.00 97.00 98 ARG A C 1
ATOM 742 O O . ARG A 1 98 ? -11.631 9.348 5.685 1.00 97.00 98 ARG A O 1
ATOM 749 N N . ILE A 1 99 ? -10.144 7.653 5.606 1.00 96.69 99 ILE A N 1
ATOM 750 C CA . ILE A 1 99 ? -9.025 8.390 6.212 1.00 96.69 99 ILE A CA 1
ATOM 751 C C . ILE A 1 99 ? -7.93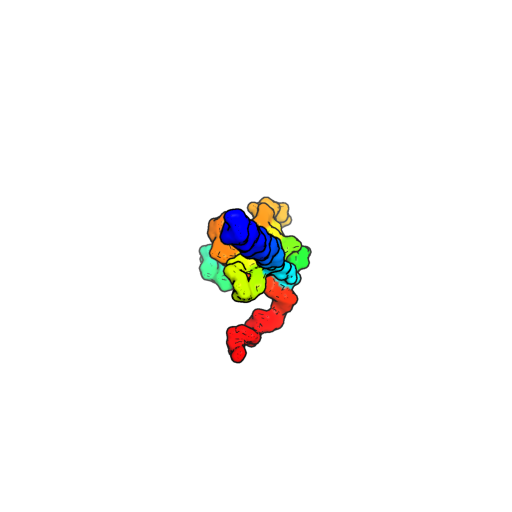4 8.732 5.199 1.00 96.69 99 ILE A C 1
ATOM 753 O O . ILE A 1 99 ? -7.187 9.684 5.408 1.00 96.69 99 ILE A O 1
ATOM 757 N N . PHE A 1 100 ? -7.863 8.003 4.083 1.00 97.19 100 PHE A N 1
ATOM 758 C CA . PHE A 1 100 ? -6.880 8.251 3.035 1.00 97.19 100 PHE A CA 1
ATOM 759 C C . PHE A 1 100 ? -7.425 7.900 1.654 1.00 97.19 100 PHE A C 1
ATOM 761 O O . PHE A 1 100 ? -8.072 6.874 1.463 1.00 97.19 100 PHE A O 1
ATOM 768 N N . THR A 1 101 ? -7.112 8.746 0.677 1.00 97.50 101 THR A N 1
ATOM 769 C CA . THR A 1 101 ? -7.316 8.484 -0.748 1.00 97.50 101 THR A CA 1
ATOM 770 C C . THR A 1 101 ? -6.171 9.154 -1.489 1.00 97.50 101 THR A C 1
ATOM 772 O O . THR A 1 101 ? -6.006 10.371 -1.404 1.00 97.50 101 THR A O 1
ATOM 775 N N . GLY A 1 102 ? -5.352 8.382 -2.195 1.00 96.94 102 GLY A N 1
ATOM 776 C CA . GLY A 1 102 ? -4.195 8.967 -2.859 1.00 96.94 102 GLY A CA 1
ATOM 777 C C . GLY A 1 102 ? -3.214 7.966 -3.437 1.00 96.94 102 GLY A C 1
ATOM 778 O O . GLY A 1 102 ? -3.405 6.753 -3.382 1.00 96.94 102 GLY A O 1
ATOM 779 N N . TRP A 1 103 ? -2.146 8.510 -4.015 1.00 97.00 103 TRP A N 1
ATOM 780 C CA . TRP A 1 103 ? -1.044 7.734 -4.568 1.00 97.00 103 TRP A CA 1
ATOM 781 C C . TRP A 1 103 ? -0.027 7.390 -3.488 1.00 97.00 103 TRP A C 1
ATOM 783 O O . TRP A 1 103 ? 0.540 8.287 -2.877 1.00 97.00 103 TRP A O 1
ATOM 793 N N . MET A 1 104 ? 0.267 6.105 -3.325 1.00 97.31 104 MET A N 1
ATOM 794 C CA . MET A 1 104 ? 1.374 5.601 -2.519 1.00 97.31 104 MET A CA 1
ATOM 795 C C . MET A 1 104 ? 2.584 5.274 -3.400 1.00 97.31 104 MET A C 1
ATOM 797 O O . MET A 1 104 ? 2.433 4.844 -4.549 1.00 97.31 104 MET A O 1
ATOM 801 N N . PHE A 1 105 ? 3.790 5.433 -2.848 1.00 95.62 105 PHE A N 1
ATOM 802 C CA . PHE A 1 105 ? 5.062 5.224 -3.546 1.00 95.62 105 PHE A CA 1
ATOM 803 C C . PHE A 1 105 ? 5.936 4.249 -2.760 1.00 95.62 105 PHE A C 1
ATOM 805 O O . PHE A 1 105 ? 6.410 4.584 -1.678 1.00 95.62 105 PHE A O 1
ATOM 812 N N . ALA A 1 106 ? 6.214 3.070 -3.319 1.00 94.88 106 ALA A N 1
ATOM 813 C CA . ALA A 1 106 ? 6.975 2.049 -2.595 1.00 94.88 106 ALA A CA 1
ATOM 814 C C . ALA A 1 106 ? 8.421 2.474 -2.291 1.00 94.88 106 ALA A C 1
ATOM 816 O O . ALA A 1 106 ? 8.966 2.146 -1.245 1.00 94.88 106 ALA A O 1
ATOM 817 N N . ALA A 1 107 ? 9.040 3.247 -3.191 1.00 91.62 107 ALA A N 1
ATOM 818 C CA . ALA A 1 107 ? 10.405 3.749 -3.016 1.00 91.62 107 ALA A CA 1
ATOM 819 C C . ALA A 1 107 ? 10.507 4.896 -1.994 1.00 91.62 107 ALA A C 1
ATOM 821 O O . ALA A 1 107 ? 11.604 5.294 -1.606 1.00 91.62 107 ALA A O 1
ATOM 822 N N . SER A 1 108 ? 9.381 5.484 -1.586 1.00 92.69 108 SER A N 1
ATOM 823 C CA . SER A 1 108 ? 9.353 6.584 -0.619 1.00 92.69 108 SER A CA 1
ATOM 824 C C . SER A 1 108 ? 8.067 6.532 0.211 1.00 92.69 108 SER A C 1
ATOM 826 O O . SER A 1 108 ? 7.214 7.412 0.061 1.00 92.69 108 SER A O 1
ATOM 828 N N . PRO A 1 109 ? 7.915 5.519 1.088 1.00 88.75 109 PRO A N 1
ATOM 829 C CA . PRO A 1 109 ? 6.700 5.332 1.877 1.00 88.75 109 PRO A CA 1
ATOM 830 C C . PRO A 1 109 ? 6.311 6.582 2.671 1.00 88.75 109 PRO A C 1
ATOM 832 O O . PRO A 1 109 ? 5.159 6.991 2.637 1.00 88.75 109 PRO A O 1
ATOM 835 N N . GLY A 1 110 ? 7.286 7.269 3.274 1.00 87.19 110 GLY A N 1
ATOM 836 C CA . GLY A 1 110 ? 7.047 8.474 4.077 1.00 87.19 110 GLY A CA 1
ATOM 837 C C . GLY A 1 110 ? 6.501 9.693 3.317 1.00 87.19 110 GLY A C 1
ATOM 838 O O . GLY A 1 110 ? 6.171 10.684 3.953 1.00 87.19 110 GLY A O 1
ATOM 839 N N . LEU A 1 111 ? 6.399 9.662 1.979 1.00 87.38 111 LEU A N 1
ATOM 840 C CA . LEU A 1 111 ? 5.758 10.753 1.231 1.00 87.38 111 LEU A CA 1
ATOM 841 C C . LEU A 1 111 ? 4.230 10.669 1.264 1.00 87.38 111 LEU A C 1
ATOM 843 O O . LEU A 1 111 ? 3.577 11.705 1.274 1.00 87.38 111 LEU A O 1
ATOM 847 N N . ASN A 1 112 ? 3.668 9.460 1.191 1.00 90.50 112 ASN A N 1
ATOM 848 C CA . ASN A 1 112 ? 2.223 9.242 1.065 1.00 90.50 112 ASN A CA 1
ATOM 849 C C . ASN A 1 112 ? 1.821 7.864 1.622 1.00 90.50 112 ASN A C 1
ATOM 851 O O . ASN A 1 112 ? 1.172 7.075 0.937 1.00 90.50 112 ASN A O 1
ATOM 855 N N . ALA A 1 113 ? 2.258 7.542 2.836 1.00 92.00 113 ALA A N 1
ATOM 856 C CA . ALA A 1 113 ? 1.754 6.401 3.595 1.00 92.00 113 ALA A CA 1
AT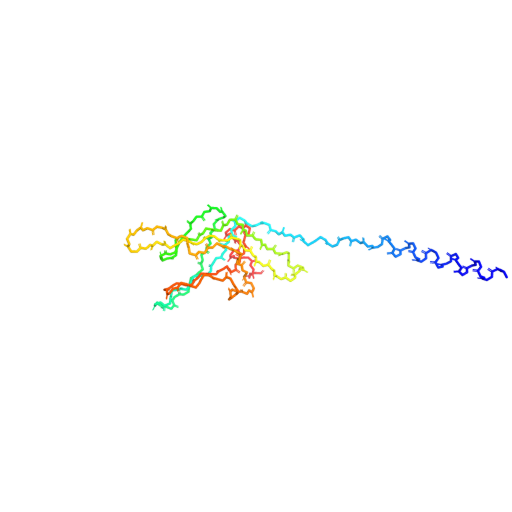OM 857 C C . ALA A 1 113 ? 0.541 6.815 4.436 1.00 92.00 113 ALA A C 1
ATOM 859 O O . ALA A 1 113 ? 0.317 8.001 4.686 1.00 92.00 113 ALA A O 1
ATOM 860 N N . VAL A 1 114 ? -0.230 5.831 4.897 1.00 95.81 114 VAL A N 1
ATOM 861 C CA . VAL A 1 114 ? -1.213 6.063 5.955 1.00 95.81 114 VAL A CA 1
ATOM 862 C C . VAL A 1 114 ? -0.505 5.992 7.291 1.00 95.81 114 VAL A C 1
ATOM 864 O O . VAL A 1 114 ? -0.006 4.933 7.666 1.00 95.81 114 VAL A O 1
ATOM 867 N N . GLU A 1 115 ? -0.523 7.112 8.006 1.00 93.38 115 GLU A N 1
ATOM 868 C CA . GLU A 1 115 ? -0.083 7.203 9.392 1.00 93.38 115 GLU A CA 1
ATOM 869 C C . GLU A 1 115 ? -1.303 7.335 10.304 1.00 93.38 115 GLU A C 1
ATOM 871 O O . GLU A 1 115 ? -1.843 8.423 10.509 1.00 93.38 115 GLU A O 1
ATOM 876 N N . HIS A 1 116 ? -1.773 6.213 10.841 1.00 94.88 116 HIS A N 1
ATOM 877 C CA . HIS A 1 116 ? -2.869 6.183 11.805 1.00 94.88 116 HIS A CA 1
ATOM 878 C C . HIS A 1 116 ? -2.292 6.091 13.239 1.00 94.88 116 HIS A C 1
ATOM 880 O O . HIS A 1 116 ? -1.194 5.557 13.431 1.00 94.88 116 HIS A O 1
ATOM 886 N N . PRO A 1 117 ? -2.971 6.603 14.290 1.00 94.75 117 PRO A N 1
ATOM 887 C CA . PRO A 1 117 ? -2.421 6.605 15.654 1.00 94.75 117 PRO A CA 1
ATOM 888 C C . PRO A 1 117 ? -1.989 5.227 16.173 1.00 94.75 117 PRO A C 1
ATOM 890 O O . PRO A 1 117 ? -1.069 5.131 16.979 1.00 94.75 117 PRO A O 1
ATOM 893 N N . VAL A 1 118 ? -2.639 4.165 15.690 1.00 96.00 118 VAL A N 1
ATOM 894 C CA . VAL A 1 118 ? -2.398 2.770 16.102 1.00 96.00 118 VAL A CA 1
ATOM 895 C C . VAL A 1 118 ? -1.685 1.952 15.020 1.00 96.00 118 VAL A C 1
ATOM 897 O O . VAL A 1 118 ? -0.927 1.041 15.339 1.00 96.00 118 VAL A O 1
ATOM 900 N N . TYR A 1 119 ? -1.905 2.276 13.746 1.00 96.81 119 TYR A N 1
ATOM 901 C CA . TYR A 1 119 ? -1.488 1.449 12.613 1.00 96.81 119 TYR A CA 1
ATOM 902 C C . TYR A 1 119 ? -0.793 2.311 11.564 1.00 96.81 119 TYR A C 1
ATOM 904 O O . TYR A 1 119 ? -1.238 3.422 11.319 1.00 96.81 119 TYR A O 1
ATOM 912 N N . ASP A 1 120 ? 0.235 1.798 10.902 1.00 96.75 120 ASP A N 1
ATOM 913 C CA . ASP A 1 120 ? 0.746 2.395 9.664 1.00 96.75 120 ASP A CA 1
ATOM 914 C C . ASP A 1 120 ? 0.570 1.413 8.519 1.00 96.75 120 ASP A C 1
ATOM 916 O O . ASP A 1 120 ? 0.748 0.209 8.707 1.00 96.75 120 ASP A O 1
ATOM 920 N N . VAL A 1 121 ? 0.232 1.920 7.334 1.00 97.44 121 VAL A N 1
ATOM 921 C CA . VAL A 1 121 ? 0.127 1.113 6.113 1.00 97.44 121 VAL A CA 1
ATOM 922 C C . VAL A 1 121 ? 0.793 1.839 4.959 1.00 97.44 121 VAL A C 1
ATOM 924 O O . VAL A 1 121 ? 0.507 3.008 4.688 1.00 97.44 121 VAL A O 1
ATOM 927 N N . TRP A 1 122 ? 1.649 1.122 4.236 1.00 97.75 122 TRP A N 1
ATOM 928 C CA . TRP A 1 122 ? 2.289 1.640 3.035 1.00 97.75 122 TRP A CA 1
ATOM 929 C C . TRP A 1 122 ? 2.473 0.574 1.960 1.00 97.75 122 TRP A C 1
ATOM 931 O O . TRP A 1 122 ? 2.636 -0.619 2.231 1.00 97.75 122 TRP A O 1
ATOM 941 N N . LEU A 1 123 ? 2.473 1.027 0.707 1.00 97.75 123 LEU A N 1
ATOM 942 C CA . LEU A 1 123 ? 2.775 0.192 -0.450 1.00 97.75 123 LEU A CA 1
ATOM 943 C C . LEU A 1 123 ? 4.226 -0.294 -0.393 1.00 97.75 123 LEU A C 1
ATOM 945 O O . LEU A 1 123 ? 5.141 0.494 -0.164 1.00 97.75 123 LEU A O 1
ATOM 949 N N . THR A 1 124 ? 4.438 -1.578 -0.663 1.00 96.00 124 THR A N 1
ATOM 950 C CA . THR A 1 124 ? 5.770 -2.199 -0.707 1.00 96.00 124 THR A CA 1
ATOM 951 C C . THR A 1 124 ? 6.120 -2.694 -2.104 1.00 96.00 124 THR A C 1
ATOM 953 O O . THR A 1 124 ? 7.239 -2.479 -2.565 1.00 96.00 124 THR A O 1
ATOM 956 N N . SER A 1 125 ? 5.176 -3.319 -2.808 1.00 95.38 125 SER A N 1
ATOM 957 C CA . SER A 1 125 ? 5.415 -3.839 -4.157 1.00 95.38 125 SER A CA 1
ATOM 958 C C . SER A 1 125 ? 4.116 -3.978 -4.959 1.00 95.38 125 SER A C 1
ATOM 960 O O . SER A 1 125 ? 3.023 -3.874 -4.412 1.00 95.38 125 SER A O 1
ATOM 962 N N . CYS A 1 126 ? 4.240 -4.230 -6.261 1.00 95.56 126 CYS A N 1
ATOM 963 C CA . CYS A 1 126 ? 3.156 -4.699 -7.121 1.00 95.56 126 CYS A CA 1
ATOM 964 C C . CYS A 1 126 ? 3.590 -6.026 -7.757 1.00 95.56 126 CYS A C 1
ATOM 966 O O . CYS A 1 126 ? 4.743 -6.131 -8.179 1.00 95.56 126 CYS A O 1
ATOM 968 N N . LYS A 1 127 ? 2.691 -7.009 -7.857 1.00 92.25 127 LYS A N 1
ATOM 969 C CA . LYS A 1 127 ? 3.004 -8.365 -8.346 1.00 92.25 127 LYS A CA 1
ATOM 970 C C . LYS A 1 127 ? 2.063 -8.790 -9.472 1.00 92.25 127 LYS A C 1
ATOM 972 O O . LYS A 1 127 ? 0.879 -8.451 -9.444 1.00 92.25 127 LYS A O 1
ATOM 977 N N . GLN A 1 128 ? 2.569 -9.567 -10.434 1.00 88.88 128 GLN A N 1
ATOM 978 C CA . GLN A 1 128 ? 1.747 -10.136 -11.511 1.00 88.88 128 GLN A CA 1
ATOM 979 C C . GLN A 1 128 ? 0.962 -11.379 -11.081 1.00 88.88 128 GLN A C 1
ATOM 981 O O . GLN A 1 128 ? -0.144 -11.600 -11.568 1.00 88.88 128 GLN A O 1
ATOM 986 N N . SER A 1 129 ? 1.506 -12.166 -10.156 1.00 79.12 129 SER A N 1
ATOM 987 C CA . SER A 1 129 ? 0.852 -13.337 -9.572 1.00 79.12 129 SER A CA 1
ATOM 988 C C . SER A 1 129 ? 1.242 -13.477 -8.099 1.00 79.12 129 SER A C 1
ATOM 990 O O . SER A 1 129 ? 2.269 -12.946 -7.670 1.00 79.12 129 SER A O 1
ATOM 992 N N . SER A 1 130 ? 0.442 -14.201 -7.316 1.00 60.47 130 SER A N 1
ATOM 993 C CA . SER A 1 130 ? 0.763 -14.511 -5.916 1.00 60.47 130 SER A CA 1
ATOM 994 C C . SER A 1 130 ? 1.939 -15.492 -5.768 1.00 60.47 130 SER A C 1
ATOM 996 O O . SER A 1 130 ? 2.495 -15.610 -4.681 1.00 60.47 130 SER A O 1
ATOM 998 N N . GLU A 1 131 ? 2.337 -16.190 -6.841 1.00 56.69 131 GLU A N 1
ATOM 999 C CA . GLU A 1 131 ? 3.419 -17.192 -6.849 1.00 56.69 131 GLU A CA 1
ATOM 1000 C C . GLU A 1 131 ? 4.819 -16.596 -7.066 1.00 56.69 131 GLU A C 1
ATOM 1002 O O . GLU A 1 131 ? 5.826 -17.254 -6.798 1.00 56.69 131 GLU A O 1
ATOM 1007 N N . GLU A 1 132 ? 4.926 -15.317 -7.438 1.00 55.22 132 GLU A N 1
ATOM 1008 C CA . GLU A 1 132 ? 6.203 -14.589 -7.557 1.00 55.22 132 GLU A CA 1
ATOM 1009 C C . GLU A 1 132 ? 6.809 -14.216 -6.182 1.00 55.22 132 GLU A C 1
ATOM 1011 O O . GLU A 1 132 ? 7.509 -13.222 -6.009 1.00 55.22 132 GLU A O 1
ATOM 1016 N N . LEU A 1 133 ? 6.515 -15.039 -5.174 1.00 53.50 133 LEU A N 1
ATOM 1017 C CA . LEU A 1 133 ? 7.054 -15.027 -3.818 1.00 53.50 133 LEU A CA 1
ATOM 1018 C C . LEU A 1 133 ? 8.150 -16.095 -3.611 1.00 53.50 133 LEU A C 1
ATOM 1020 O O . LEU A 1 133 ? 8.663 -16.220 -2.501 1.00 53.50 133 LEU A O 1
ATOM 1024 N N . GLY A 1 134 ? 8.529 -16.853 -4.653 1.00 45.38 134 GLY A N 1
ATOM 1025 C CA . GLY A 1 134 ? 9.456 -17.990 -4.522 1.00 45.38 134 GLY A CA 1
ATOM 1026 C C . GLY A 1 134 ? 10.564 -18.160 -5.572 1.00 45.38 134 GLY A C 1
ATOM 1027 O O . GLY A 1 134 ? 11.375 -19.062 -5.400 1.00 45.38 134 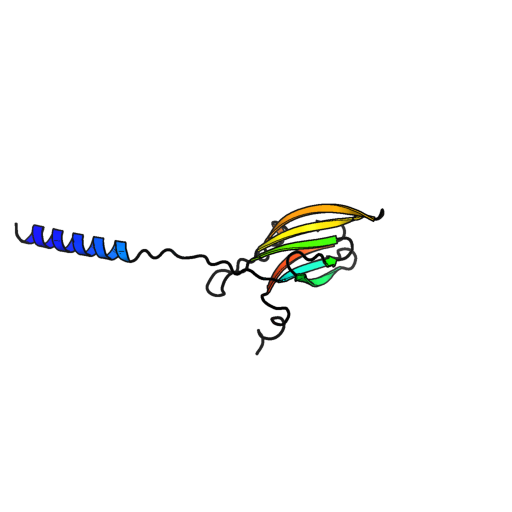GLY A O 1
ATOM 1028 N N . ILE A 1 135 ? 10.652 -17.345 -6.636 1.00 45.69 135 ILE A N 1
ATOM 1029 C CA . ILE A 1 135 ? 11.583 -17.598 -7.773 1.00 45.69 135 ILE A CA 1
ATOM 1030 C C . ILE A 1 135 ? 12.570 -16.440 -8.029 1.00 45.69 135 ILE A C 1
ATOM 1032 O O . ILE A 1 135 ? 13.054 -16.246 -9.136 1.00 45.69 135 ILE A O 1
ATOM 1036 N N . ALA A 1 136 ? 12.909 -15.656 -7.004 1.00 43.53 136 ALA A N 1
ATOM 1037 C CA . ALA A 1 136 ? 14.049 -14.727 -7.066 1.00 43.53 136 ALA A CA 1
ATOM 1038 C C . ALA A 1 136 ? 15.234 -15.179 -6.187 1.00 43.53 136 ALA A C 1
ATOM 1040 O O . ALA A 1 136 ? 16.082 -14.368 -5.831 1.00 43.53 136 ALA A O 1
ATOM 1041 N N . ASN A 1 137 ? 15.282 -16.466 -5.823 1.00 44.94 137 ASN A N 1
ATOM 1042 C CA . ASN A 1 137 ? 16.408 -17.096 -5.128 1.00 44.94 137 ASN A CA 1
ATOM 1043 C C . ASN A 1 137 ? 16.585 -18.562 -5.570 1.00 44.94 137 ASN A C 1
ATOM 1045 O O . ASN A 1 137 ? 16.596 -19.478 -4.747 1.00 44.94 137 ASN A O 1
ATOM 1049 N N . GLN A 1 138 ? 16.731 -18.781 -6.880 1.00 40.00 138 GLN A N 1
ATOM 1050 C CA . GLN A 1 138 ? 17.466 -19.935 -7.395 1.00 40.00 138 GLN A CA 1
ATOM 1051 C C . GLN A 1 138 ? 18.283 -19.546 -8.622 1.00 40.00 138 GLN A C 1
ATOM 1053 O O . GLN A 1 138 ? 17.729 -18.823 -9.478 1.00 40.00 138 GLN A O 1
#

Sequence (138 aa):
MSAVKRLILTVAAIATVTLLAAQPASAQRINNPIAEFTGLDKITGRIIKFDVLIDETVQFGALQVTPRVCYSRPTTEAPKTTSFVEVDEVTLDAKIKRIFTGWMFAASPGLNAVEHPVYDVWLTSCKQSSEELGIANQ